Protein AF-A0A1V1NVS1-F1 (afdb_monomer)

Structure (mmCIF, N/CA/C/O backbone):
data_AF-A0A1V1NVS1-F1
#
_entry.id   AF-A0A1V1NVS1-F1
#
loop_
_atom_site.group_PDB
_atom_site.id
_atom_site.type_symbol
_atom_site.label_atom_id
_atom_site.label_alt_id
_atom_site.label_comp_id
_atom_site.label_asym_id
_atom_site.label_entity_id
_atom_site.label_seq_id
_atom_site.pdbx_P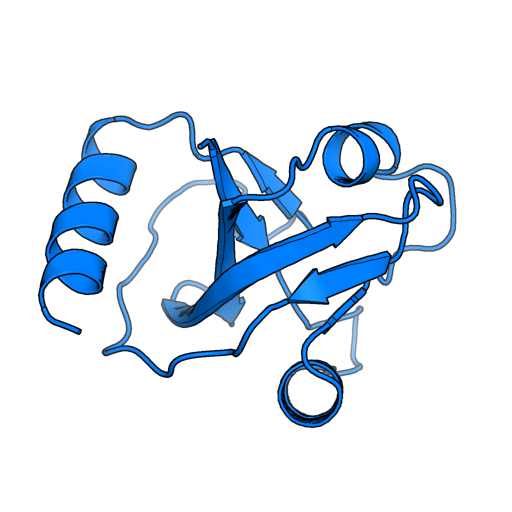DB_ins_code
_atom_site.Cartn_x
_atom_site.Cartn_y
_atom_site.Cartn_z
_atom_site.occupancy
_atom_site.B_iso_or_equiv
_atom_site.auth_seq_id
_atom_site.auth_comp_id
_atom_site.auth_asym_id
_atom_site.auth_atom_id
_atom_site.pdbx_PDB_model_num
ATOM 1 N N . MET A 1 1 ? -6.918 7.381 10.635 1.00 87.75 1 MET A N 1
ATOM 2 C CA . MET A 1 1 ? -7.194 6.362 9.604 1.00 87.75 1 MET A CA 1
ATOM 3 C C . MET A 1 1 ? -7.654 7.012 8.305 1.00 87.75 1 MET A C 1
ATOM 5 O O . MET A 1 1 ? -8.819 7.391 8.136 1.00 87.75 1 MET A O 1
ATOM 9 N N . ILE A 1 2 ? -6.700 7.160 7.401 1.00 93.44 2 ILE A N 1
ATOM 10 C CA . ILE A 1 2 ? -6.834 7.589 6.012 1.00 93.44 2 ILE A CA 1
ATOM 11 C C . ILE A 1 2 ? -6.802 6.342 5.116 1.00 93.44 2 ILE A C 1
ATOM 13 O O . ILE A 1 2 ? -6.316 5.287 5.515 1.00 93.44 2 ILE A O 1
ATOM 17 N N . TYR A 1 3 ? -7.390 6.464 3.928 1.00 92.62 3 TYR A N 1
ATOM 18 C CA . TYR A 1 3 ? -7.423 5.419 2.915 1.00 92.62 3 TYR A CA 1
ATOM 19 C C . TYR A 1 3 ? -6.598 5.909 1.732 1.00 92.62 3 TYR A C 1
ATOM 21 O O . TYR A 1 3 ? -6.812 7.028 1.254 1.00 92.62 3 TYR A O 1
ATOM 29 N N . TRP A 1 4 ? -5.680 5.075 1.276 1.00 94.19 4 TRP A N 1
ATOM 30 C CA . TRP A 1 4 ? -4.726 5.373 0.221 1.00 94.19 4 TRP A CA 1
ATOM 31 C C . TRP A 1 4 ? -4.937 4.390 -0.923 1.00 94.19 4 TRP A C 1
ATOM 33 O O . TRP A 1 4 ? -5.034 3.191 -0.685 1.00 94.19 4 TRP A O 1
ATOM 43 N N . LEU A 1 5 ? -5.020 4.878 -2.158 1.00 92.50 5 LEU A N 1
ATOM 44 C CA . LEU A 1 5 ? -4.860 4.027 -3.336 1.00 92.50 5 LEU A CA 1
ATOM 45 C C . LEU A 1 5 ? -3.377 3.972 -3.652 1.00 92.50 5 LEU A C 1
ATOM 47 O O . LEU A 1 5 ? -2.752 5.027 -3.774 1.00 92.50 5 LEU A O 1
ATOM 51 N N . VAL A 1 6 ? -2.848 2.766 -3.804 1.00 93.38 6 VAL A N 1
ATOM 52 C CA . VAL A 1 6 ? -1.448 2.526 -4.138 1.00 93.38 6 VAL A CA 1
ATOM 53 C C . VAL A 1 6 ? -1.325 1.586 -5.332 1.00 93.38 6 VAL A C 1
ATOM 55 O O . VAL A 1 6 ? -2.215 0.775 -5.594 1.00 93.38 6 VAL A O 1
ATOM 58 N N . ARG A 1 7 ? -0.229 1.708 -6.079 1.00 90.94 7 ARG A N 1
ATOM 59 C CA . ARG A 1 7 ? 0.076 0.882 -7.253 1.00 90.94 7 ARG A CA 1
ATOM 60 C C . ARG A 1 7 ? 1.373 0.117 -7.063 1.00 90.94 7 ARG A C 1
ATOM 62 O O . ARG A 1 7 ? 2.251 0.550 -6.329 1.00 90.94 7 ARG A O 1
ATOM 69 N N . ALA A 1 8 ? 1.487 -0.997 -7.774 1.00 89.88 8 ALA A N 1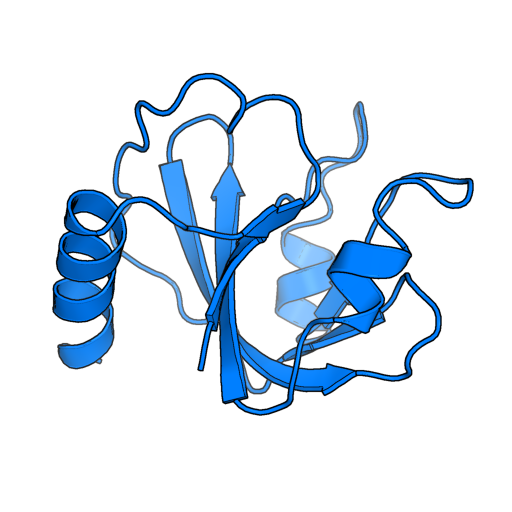
ATOM 70 C CA . ALA A 1 8 ? 2.675 -1.846 -7.767 1.00 89.88 8 ALA A CA 1
ATOM 71 C C . ALA A 1 8 ? 3.360 -1.963 -9.134 1.00 89.88 8 ALA A C 1
ATOM 73 O O . ALA A 1 8 ? 4.360 -2.655 -9.251 1.00 89.88 8 ALA A O 1
ATOM 74 N N . LYS A 1 9 ? 2.855 -1.288 -10.172 1.00 87.12 9 LYS A N 1
ATOM 75 C CA . LYS A 1 9 ? 3.517 -1.265 -11.480 1.00 87.12 9 LYS A CA 1
ATOM 76 C C . LYS A 1 9 ? 4.424 -0.045 -11.583 1.00 87.12 9 LYS A C 1
ATOM 78 O O . LYS A 1 9 ? 3.934 1.082 -11.510 1.00 87.12 9 LYS A O 1
ATOM 83 N N . TRP A 1 10 ? 5.721 -0.288 -11.725 1.00 85.25 10 TRP A N 1
ATOM 84 C CA . TRP A 1 10 ? 6.756 0.712 -11.974 1.00 85.25 10 TRP A CA 1
ATOM 85 C C . TRP A 1 10 ? 7.140 0.609 -13.448 1.00 85.25 10 TRP A C 1
ATOM 87 O O . TRP A 1 10 ? 7.890 -0.283 -13.841 1.00 85.25 10 TRP A O 1
ATOM 97 N N . ASP A 1 11 ? 6.547 1.460 -14.282 1.00 80.06 11 ASP A N 1
ATOM 98 C CA . ASP A 1 11 ? 6.620 1.366 -15.743 1.00 80.06 11 ASP A CA 1
ATOM 99 C C . ASP A 1 11 ? 6.274 -0.042 -16.264 1.00 80.06 11 ASP A C 1
ATOM 101 O O . ASP A 1 11 ? 5.101 -0.420 -16.294 1.00 80.06 11 ASP A O 1
ATOM 105 N N . MET A 1 12 ? 7.280 -0.825 -16.668 1.00 82.38 12 MET A N 1
ATOM 106 C CA . MET A 1 12 ? 7.121 -2.190 -17.188 1.00 82.38 12 MET A CA 1
ATOM 107 C C . MET A 1 12 ? 7.295 -3.285 -16.123 1.00 82.38 12 MET A C 1
ATOM 109 O O . MET A 1 12 ? 7.104 -4.461 -16.427 1.00 82.38 12 MET A O 1
ATOM 113 N N . VAL A 1 13 ? 7.660 -2.929 -14.890 1.00 88.12 13 VAL A N 1
ATOM 114 C CA . VAL A 1 13 ? 7.928 -3.876 -13.800 1.00 88.12 13 VAL A CA 1
ATOM 115 C C . VAL A 1 13 ? 6.706 -3.998 -12.897 1.00 88.12 13 VAL A C 1
ATOM 117 O O . VAL A 1 13 ? 6.224 -3.004 -12.360 1.00 88.12 13 VAL A O 1
ATOM 120 N N . ASP A 1 14 ? 6.222 -5.223 -12.695 1.00 91.62 14 ASP A N 1
ATOM 121 C CA . ASP A 1 14 ? 5.154 -5.527 -11.740 1.00 91.62 14 ASP A CA 1
ATOM 122 C C . ASP A 1 14 ? 5.746 -5.984 -10.399 1.00 91.62 14 ASP A C 1
ATOM 124 O O . ASP A 1 14 ? 6.462 -6.984 -10.334 1.00 91.62 14 ASP A O 1
ATOM 128 N N . LYS A 1 15 ? 5.461 -5.233 -9.333 1.00 94.00 15 LYS A N 1
ATOM 129 C CA . LYS A 1 15 ? 5.934 -5.472 -7.965 1.00 94.00 15 LYS A CA 1
ATOM 130 C C . LYS A 1 15 ? 4.879 -6.063 -7.040 1.00 94.00 15 LYS A C 1
ATOM 132 O O . LYS A 1 15 ? 5.136 -6.166 -5.844 1.00 94.00 15 LYS A O 1
ATOM 137 N N . ILE A 1 16 ? 3.706 -6.458 -7.551 1.00 94.06 16 ILE A N 1
ATOM 138 C CA . ILE A 1 16 ? 2.617 -6.973 -6.705 1.00 94.06 16 ILE A CA 1
ATOM 139 C C . ILE A 1 16 ? 3.128 -8.137 -5.854 1.00 94.06 16 ILE A C 1
ATOM 141 O O . ILE A 1 16 ? 3.009 -8.090 -4.636 1.00 94.06 16 ILE A O 1
ATOM 145 N N . ASN A 1 17 ? 3.752 -9.144 -6.468 1.00 95.44 17 ASN A N 1
ATOM 146 C CA . ASN A 1 17 ? 4.217 -10.325 -5.738 1.00 95.44 17 ASN A CA 1
ATOM 147 C C . ASN A 1 17 ? 5.279 -9.993 -4.680 1.00 95.44 17 ASN A C 1
ATOM 149 O O . ASN A 1 17 ? 5.203 -10.529 -3.577 1.00 95.44 17 ASN A O 1
ATOM 153 N N . ASP A 1 18 ? 6.2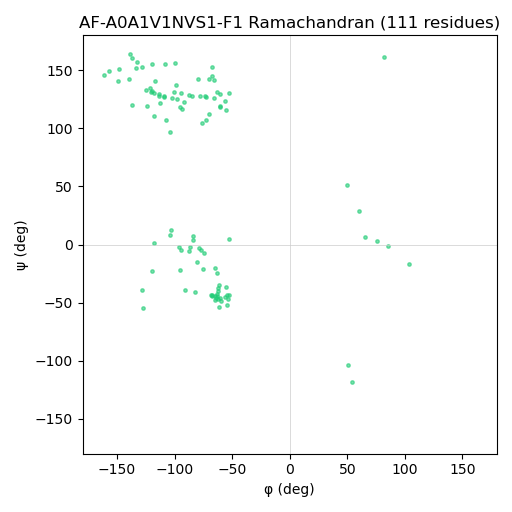10 -9.083 -4.983 1.00 96.25 18 ASP A N 1
ATOM 154 C CA . ASP A 1 18 ? 7.232 -8.629 -4.030 1.00 96.25 18 ASP A CA 1
ATOM 155 C C . ASP A 1 18 ? 6.566 -7.980 -2.802 1.00 96.25 18 ASP A C 1
ATOM 157 O O . ASP A 1 18 ? 6.866 -8.326 -1.660 1.00 96.25 18 ASP A O 1
ATOM 161 N N . PHE A 1 19 ? 5.587 -7.099 -3.031 1.00 96.12 19 PHE A N 1
ATOM 162 C CA . PHE A 1 19 ? 4.845 -6.404 -1.973 1.00 96.12 19 PHE A CA 1
ATOM 163 C C . PHE A 1 19 ? 4.049 -7.365 -1.092 1.00 96.12 19 PHE A C 1
ATOM 165 O O . PHE A 1 19 ? 4.044 -7.223 0.134 1.00 96.12 19 PHE A O 1
ATOM 172 N N . LEU A 1 20 ? 3.389 -8.350 -1.710 1.00 97.00 20 LEU A N 1
ATOM 173 C CA . LEU A 1 20 ? 2.629 -9.380 -1.003 1.00 97.00 20 LEU A CA 1
ATOM 174 C C . LEU A 1 20 ? 3.546 -10.267 -0.156 1.00 97.00 20 LEU A C 1
ATOM 176 O O . LEU A 1 20 ? 3.225 -10.545 0.996 1.00 97.00 20 LEU A O 1
ATOM 180 N N . HIS A 1 21 ? 4.686 -10.686 -0.708 1.00 97.44 21 HIS A N 1
ATOM 181 C CA . HIS A 1 21 ? 5.628 -11.567 -0.021 1.00 97.44 21 HIS A CA 1
ATOM 182 C C . HIS A 1 21 ? 6.295 -10.881 1.177 1.00 97.44 21 HIS A C 1
ATOM 184 O O . HIS A 1 21 ? 6.382 -11.467 2.255 1.00 97.44 21 HIS A O 1
ATOM 190 N N . ASN A 1 22 ? 6.713 -9.626 1.007 1.00 97.50 22 ASN A N 1
ATOM 191 C CA . ASN A 1 22 ? 7.432 -8.871 2.033 1.00 97.50 22 ASN A CA 1
ATOM 192 C C . ASN A 1 22 ? 6.507 -8.129 3.011 1.00 97.50 22 ASN A C 1
ATOM 194 O O . ASN A 1 22 ? 6.988 -7.542 3.978 1.00 97.50 22 ASN A O 1
ATOM 198 N N . ASN A 1 23 ? 5.188 -8.142 2.777 1.00 97.94 23 ASN A N 1
ATOM 199 C CA . ASN A 1 23 ? 4.208 -7.318 3.492 1.00 97.94 23 ASN A CA 1
ATOM 200 C C . ASN A 1 23 ? 4.622 -5.844 3.551 1.00 97.94 23 ASN A C 1
ATOM 202 O O . ASN A 1 23 ? 4.638 -5.198 4.599 1.00 97.94 23 ASN A O 1
ATOM 206 N N . GLU A 1 24 ? 4.941 -5.293 2.391 1.00 97.19 24 GLU A N 1
ATOM 207 C CA . GLU A 1 24 ? 5.324 -3.895 2.251 1.00 97.19 24 GLU A CA 1
ATOM 208 C C . GLU A 1 24 ? 4.686 -3.283 1.012 1.00 97.19 24 GLU A C 1
ATOM 210 O O . GLU A 1 24 ? 4.186 -3.978 0.129 1.00 97.19 24 GLU A O 1
ATOM 215 N N . TRP A 1 25 ? 4.694 -1.962 0.955 1.00 96.62 25 TRP A N 1
ATOM 216 C CA . TRP A 1 25 ? 4.491 -1.207 -0.265 1.00 96.62 25 TRP A CA 1
ATOM 217 C C . TRP A 1 25 ? 5.681 -0.272 -0.454 1.00 96.62 25 TRP A C 1
ATOM 219 O O . TRP A 1 25 ? 6.071 0.427 0.484 1.00 96.62 25 TRP A O 1
ATOM 229 N N . ILE A 1 26 ? 6.224 -0.241 -1.669 1.00 94.19 26 ILE A N 1
ATOM 230 C CA . ILE A 1 26 ? 7.354 0.615 -2.028 1.00 94.19 26 ILE A CA 1
ATOM 231 C C . ILE A 1 26 ? 6.917 1.601 -3.114 1.00 94.19 26 ILE A C 1
ATOM 233 O O . ILE A 1 26 ? 6.358 1.220 -4.150 1.00 94.19 26 ILE A O 1
ATOM 237 N N . ASN A 1 27 ? 7.215 2.880 -2.901 1.00 91.06 27 ASN A N 1
ATOM 238 C CA . ASN A 1 27 ? 7.109 3.901 -3.933 1.00 91.06 27 ASN A CA 1
ATOM 239 C C . ASN A 1 27 ? 8.249 3.734 -4.951 1.00 91.06 27 ASN A C 1
ATOM 241 O O . ASN A 1 27 ? 9.396 4.045 -4.656 1.00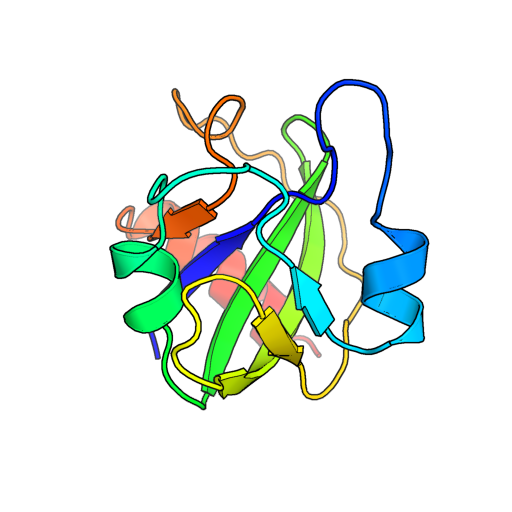 91.06 27 ASN A O 1
ATOM 245 N N . GLY A 1 28 ? 7.933 3.248 -6.150 1.00 84.19 28 GLY A N 1
ATOM 246 C CA . GLY A 1 28 ? 8.934 2.914 -7.172 1.00 84.19 28 GLY A CA 1
ATOM 247 C C . GLY A 1 28 ? 9.430 4.044 -8.054 1.00 84.19 28 GLY A C 1
ATOM 248 O O . GLY A 1 28 ? 10.093 3.772 -9.049 1.00 84.19 28 GLY A O 1
ATOM 249 N N . TYR A 1 29 ? 9.053 5.285 -7.767 1.00 77.06 29 TYR A N 1
ATOM 250 C CA . TYR A 1 29 ? 9.518 6.421 -8.549 1.00 77.06 29 TYR A CA 1
ATOM 251 C C . TYR A 1 29 ? 10.792 6.970 -7.913 1.00 77.06 29 TYR A C 1
ATOM 253 O O . TYR A 1 29 ? 10.784 7.353 -6.747 1.00 77.06 29 TYR A O 1
ATOM 261 N N . GLU A 1 30 ? 11.875 7.021 -8.689 1.00 61.19 30 GLU A N 1
ATOM 262 C CA . GLU A 1 30 ? 13.078 7.760 -8.306 1.00 61.19 30 GLU A CA 1
ATOM 263 C C . GLU A 1 30 ? 12.762 9.267 -8.294 1.00 61.19 30 GLU A C 1
ATOM 265 O O . GLU A 1 30 ? 11.986 9.733 -9.135 1.00 61.19 30 GLU A O 1
ATOM 270 N N . SER A 1 31 ? 13.373 10.023 -7.368 1.00 57.41 31 SER A N 1
ATOM 271 C CA . SER A 1 31 ? 13.107 11.434 -6.990 1.00 57.41 31 SER A CA 1
ATOM 272 C C . SER A 1 31 ? 11.941 11.651 -6.011 1.00 57.41 31 SER A C 1
ATOM 274 O O . SER A 1 31 ? 11.091 10.784 -5.856 1.00 57.41 31 SER A O 1
ATOM 276 N N . ASP A 1 32 ? 11.894 12.822 -5.356 1.00 65.75 32 ASP A N 1
ATOM 277 C CA . ASP A 1 32 ? 10.934 13.262 -4.313 1.00 65.75 32 ASP A CA 1
ATOM 278 C C . ASP A 1 32 ? 9.431 13.142 -4.667 1.00 65.75 32 ASP A C 1
ATOM 280 O O . ASP A 1 32 ? 8.553 13.559 -3.901 1.00 65.75 32 ASP A O 1
ATOM 284 N N . ASN A 1 33 ? 9.102 12.579 -5.828 1.00 83.06 33 ASN A N 1
ATOM 285 C CA . ASN A 1 33 ? 7.751 12.315 -6.278 1.00 83.06 33 ASN A CA 1
ATOM 286 C C . ASN A 1 33 ? 6.988 11.476 -5.257 1.00 83.06 33 ASN A C 1
ATOM 288 O O . ASN A 1 33 ? 7.284 10.309 -4.996 1.00 83.06 33 ASN A O 1
ATOM 292 N N . TYR A 1 34 ? 5.948 12.103 -4.718 1.00 89.50 34 TYR A N 1
ATOM 293 C CA . TYR A 1 34 ? 5.074 11.555 -3.691 1.00 89.50 34 TYR A CA 1
ATOM 294 C C . TYR A 1 34 ? 5.742 11.290 -2.334 1.00 89.50 34 TYR A C 1
ATOM 296 O O . TYR A 1 34 ? 5.075 10.763 -1.448 1.00 89.50 34 TYR A O 1
ATOM 304 N N . CYS A 1 35 ? 7.004 11.685 -2.125 1.00 91.50 35 CYS A N 1
ATOM 305 C CA . CYS A 1 35 ? 7.718 11.501 -0.856 1.00 91.50 35 CYS A CA 1
ATOM 306 C C . CYS A 1 35 ? 6.913 12.063 0.328 1.00 91.50 35 CYS A C 1
ATOM 308 O O . CYS A 1 35 ? 6.732 11.395 1.346 1.00 91.50 35 CYS A O 1
ATOM 310 N N . ASN A 1 36 ? 6.323 13.251 0.161 1.00 92.38 36 ASN A N 1
ATOM 311 C CA . ASN A 1 36 ? 5.459 13.869 1.168 1.00 92.38 36 ASN A CA 1
ATOM 312 C C . ASN A 1 36 ? 4.197 13.041 1.446 1.00 92.38 36 ASN A C 1
ATOM 314 O O . ASN A 1 36 ? 3.828 12.844 2.604 1.00 92.38 36 ASN A O 1
ATOM 318 N N . GLU A 1 37 ? 3.530 12.536 0.409 1.00 93.75 37 GLU A N 1
ATOM 319 C CA . GLU A 1 37 ? 2.366 11.665 0.549 1.00 93.75 37 GLU A CA 1
ATOM 320 C C . GLU A 1 37 ? 2.724 10.365 1.269 1.00 93.75 37 GLU A C 1
ATOM 322 O O . GLU A 1 37 ? 2.037 10.010 2.229 1.00 93.75 37 GLU A O 1
ATOM 327 N N . VAL A 1 38 ? 3.816 9.703 0.881 1.00 95.06 38 VAL A N 1
ATOM 328 C CA . VAL A 1 38 ? 4.302 8.486 1.544 1.00 95.06 38 VAL A CA 1
ATOM 329 C C . VAL A 1 38 ? 4.623 8.774 3.007 1.00 95.06 38 VAL A C 1
ATOM 331 O O . VAL A 1 38 ? 4.102 8.102 3.897 1.00 95.06 38 VAL A O 1
ATOM 334 N N . ASN A 1 39 ? 5.368 9.842 3.290 1.00 95.38 39 ASN A N 1
ATOM 335 C CA . ASN A 1 39 ? 5.703 10.261 4.651 1.00 95.38 39 ASN A CA 1
ATOM 336 C C . ASN A 1 39 ? 4.485 10.691 5.470 1.00 95.38 39 ASN A C 1
ATOM 338 O O . ASN A 1 39 ? 4.534 10.666 6.700 1.00 95.38 39 ASN A O 1
ATOM 342 N N . SER A 1 40 ? 3.371 11.049 4.838 1.00 96.19 40 SER A N 1
ATOM 343 C CA . SER A 1 40 ? 2.139 11.388 5.550 1.00 96.19 40 SER A CA 1
ATOM 344 C C . SER A 1 40 ? 1.330 10.168 6.004 1.00 96.19 40 SER A C 1
ATOM 346 O O . SER A 1 40 ? 0.477 10.314 6.879 1.00 96.19 40 SER A O 1
ATOM 348 N N . ILE A 1 41 ? 1.606 8.967 5.476 1.00 97.44 41 ILE A N 1
ATOM 349 C CA . ILE A 1 41 ? 0.928 7.734 5.898 1.00 97.44 41 ILE A CA 1
ATOM 350 C C . ILE A 1 41 ? 1.244 7.456 7.367 1.00 97.44 41 ILE A C 1
ATOM 352 O O . ILE A 1 41 ? 2.407 7.459 7.794 1.00 97.44 41 ILE A O 1
ATOM 356 N N . GLN A 1 42 ? 0.202 7.180 8.143 1.00 97.56 42 GLN A N 1
ATOM 357 C CA . GLN A 1 42 ? 0.305 6.867 9.563 1.00 97.56 42 GLN A CA 1
ATOM 358 C C . GLN A 1 42 ? 0.021 5.391 9.830 1.00 97.56 42 GLN A C 1
ATOM 360 O O . GLN A 1 42 ? -0.707 4.734 9.085 1.00 97.56 42 GLN A O 1
ATOM 365 N N . LYS A 1 43 ? 0.565 4.876 10.938 1.00 97.44 43 LYS A N 1
ATOM 366 C CA . LYS A 1 43 ? 0.207 3.550 11.445 1.00 97.44 43 LYS A CA 1
ATOM 367 C C . LYS A 1 43 ? -1.314 3.444 11.586 1.00 97.44 43 LYS A C 1
ATOM 369 O O . LYS A 1 43 ? -1.960 4.318 12.165 1.00 97.44 43 LYS A O 1
ATOM 374 N N . GLY A 1 44 ? -1.881 2.368 11.055 1.00 96.06 44 GLY A N 1
ATOM 375 C CA . GLY A 1 44 ? -3.318 2.119 11.027 1.00 96.06 44 GLY A CA 1
ATOM 376 C C . GLY A 1 44 ? -4.080 2.744 9.860 1.00 96.06 44 GLY A C 1
ATOM 377 O O . GLY A 1 44 ? -5.286 2.521 9.764 1.00 96.06 44 GLY A O 1
ATOM 378 N N . ASP A 1 45 ? -3.423 3.491 8.972 1.00 96.75 45 ASP A N 1
ATOM 379 C CA . ASP A 1 45 ? -4.005 3.831 7.674 1.00 96.75 45 ASP A CA 1
ATOM 380 C C . ASP A 1 45 ? -4.145 2.585 6.792 1.00 96.75 45 ASP A C 1
ATOM 382 O O . ASP A 1 45 ? -3.401 1.616 6.939 1.00 96.75 45 ASP A O 1
ATOM 386 N N . LEU A 1 46 ? -5.109 2.613 5.872 1.00 95.75 46 LEU A N 1
ATOM 387 C CA . LEU A 1 46 ? -5.353 1.517 4.937 1.00 95.75 46 LEU A CA 1
ATOM 388 C C . LEU A 1 46 ? -4.791 1.863 3.564 1.00 95.75 46 LEU A C 1
ATOM 390 O O . LEU A 1 46 ? -5.140 2.897 2.989 1.00 95.75 46 LEU A O 1
ATOM 394 N N . LEU A 1 47 ? -3.954 0.979 3.037 1.00 96.31 47 LEU A N 1
ATOM 395 C CA . LEU A 1 47 ? -3.444 1.015 1.677 1.00 96.31 47 LEU A CA 1
ATOM 396 C C . LEU A 1 47 ? -4.243 0.020 0.844 1.00 96.31 47 LEU A C 1
ATOM 398 O O . LEU A 1 47 ? -4.456 -1.118 1.245 1.00 96.31 47 LEU A O 1
ATOM 402 N N . ILE A 1 48 ? -4.721 0.466 -0.308 1.00 94.31 48 ILE A N 1
ATOM 403 C CA . ILE A 1 48 ? -5.556 -0.310 -1.218 1.00 94.31 48 ILE A CA 1
ATOM 404 C C . ILE A 1 48 ? -4.785 -0.437 -2.512 1.00 94.31 48 ILE A C 1
ATOM 406 O O . ILE A 1 48 ? -4.586 0.551 -3.224 1.00 94.31 48 ILE A O 1
ATOM 410 N N . LEU A 1 49 ? -4.345 -1.654 -2.793 1.00 94.06 49 LEU A N 1
ATOM 411 C CA . LEU A 1 49 ? -3.570 -1.958 -3.973 1.00 94.06 49 LEU A CA 1
ATOM 412 C C . LEU A 1 49 ? -4.494 -2.035 -5.186 1.00 94.06 49 LEU A C 1
ATOM 414 O O . LEU A 1 49 ? -5.510 -2.739 -5.174 1.00 94.06 49 LEU A O 1
ATOM 418 N N . VAL A 1 50 ? -4.144 -1.286 -6.226 1.00 90.62 50 VAL A N 1
ATOM 419 C CA . VAL A 1 50 ? -4.907 -1.180 -7.470 1.00 90.62 50 VAL A CA 1
ATOM 420 C C . VAL A 1 50 ? -4.046 -1.639 -8.637 1.00 90.62 50 VAL A C 1
ATOM 422 O O . VAL A 1 50 ? -2.938 -1.135 -8.829 1.00 90.62 50 VAL A O 1
ATOM 425 N N . ASP A 1 51 ? -4.606 -2.511 -9.473 1.00 88.38 51 ASP A N 1
ATOM 426 C CA . ASP A 1 51 ? -4.085 -2.803 -10.806 1.00 88.38 51 ASP A CA 1
ATOM 427 C C . ASP A 1 51 ? -5.075 -2.313 -11.872 1.00 88.38 51 ASP A C 1
ATOM 429 O O . ASP A 1 51 ? -6.279 -2.567 -11.813 1.00 88.38 51 ASP A O 1
ATOM 433 N N . GLY A 1 52 ? -4.586 -1.525 -12.832 1.00 84.94 52 GLY A N 1
ATOM 434 C CA . GLY A 1 52 ? -5.448 -0.837 -13.795 1.00 84.94 52 GLY A CA 1
AT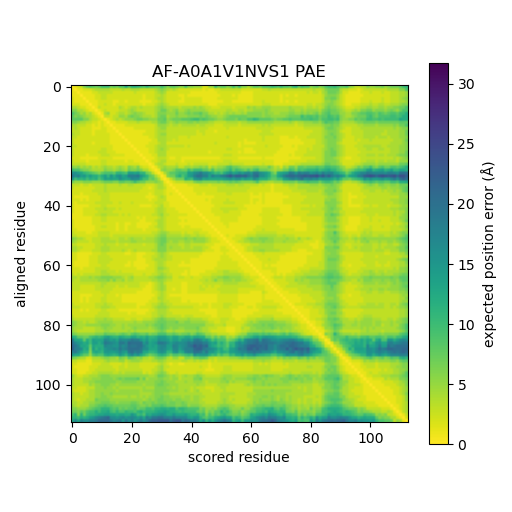OM 435 C C . GLY A 1 52 ? -6.526 -0.001 -13.093 1.00 84.94 52 GLY A C 1
ATOM 436 O O . GLY A 1 52 ? -6.206 0.926 -12.348 1.00 84.94 52 GLY A O 1
ATOM 437 N N . SER A 1 53 ? -7.798 -0.325 -13.319 1.00 85.88 53 SER A N 1
ATOM 438 C CA . SER A 1 53 ? -8.950 0.331 -12.680 1.00 85.88 53 SER A CA 1
ATOM 439 C C . SER A 1 53 ? -9.577 -0.494 -11.556 1.00 85.88 53 SER A C 1
ATOM 441 O O . SER A 1 53 ? -10.680 -0.167 -11.127 1.00 85.88 53 SER A O 1
ATOM 443 N N . TYR A 1 54 ? -8.925 -1.553 -11.081 1.00 89.12 54 TYR A N 1
ATOM 444 C CA . TYR A 1 54 ? -9.508 -2.492 -10.127 1.00 89.12 54 TYR A CA 1
ATOM 445 C C . TYR A 1 54 ? -8.686 -2.583 -8.848 1.00 89.12 54 TYR A C 1
ATOM 447 O O . TYR A 1 54 ? -7.464 -2.694 -8.883 1.00 89.12 54 TYR A O 1
ATOM 455 N N . THR A 1 55 ? -9.365 -2.550 -7.705 1.00 90.50 55 THR A N 1
ATOM 456 C CA . THR A 1 55 ? -8.747 -2.918 -6.426 1.00 90.50 55 THR A CA 1
ATOM 457 C C . THR A 1 55 ? -8.493 -4.418 -6.395 1.00 90.50 55 THR A C 1
ATOM 459 O O . THR A 1 55 ? -9.341 -5.170 -6.864 1.00 90.50 55 THR A O 1
ATOM 462 N N . ILE A 1 56 ? -7.386 -4.851 -5.808 1.00 92.88 56 ILE A N 1
ATOM 463 C CA . ILE A 1 56 ? -7.016 -6.275 -5.750 1.00 92.88 56 ILE A CA 1
ATOM 464 C C . ILE A 1 56 ? -6.690 -6.732 -4.329 1.00 92.88 56 ILE A C 1
ATOM 466 O O . ILE A 1 56 ? -7.136 -7.792 -3.905 1.00 92.88 56 ILE A O 1
ATOM 470 N N . TYR A 1 57 ? -6.005 -5.886 -3.559 1.00 95.06 57 TYR A N 1
ATOM 471 C CA . TYR A 1 57 ? -5.665 -6.151 -2.165 1.00 95.06 57 TYR A CA 1
ATOM 472 C C . TYR A 1 57 ? -5.900 -4.901 -1.324 1.00 95.06 57 TYR A C 1
ATOM 474 O O . TYR A 1 57 ? -5.926 -3.777 -1.837 1.00 95.06 57 TYR A O 1
ATOM 482 N N . TYR A 1 58 ? -6.022 -5.078 -0.018 1.00 95.19 58 TYR A N 1
ATOM 483 C CA . TYR A 1 58 ? -5.802 -4.000 0.936 1.00 95.19 58 TYR A CA 1
ATOM 484 C C . TYR A 1 58 ? -4.900 -4.469 2.065 1.00 95.19 58 TYR A C 1
ATOM 486 O O . TYR A 1 58 ? -4.799 -5.657 2.347 1.00 95.19 58 TYR A O 1
ATOM 494 N N . GLY A 1 59 ? -4.249 -3.519 2.713 1.00 96.12 59 GLY A N 1
ATOM 495 C CA . GLY A 1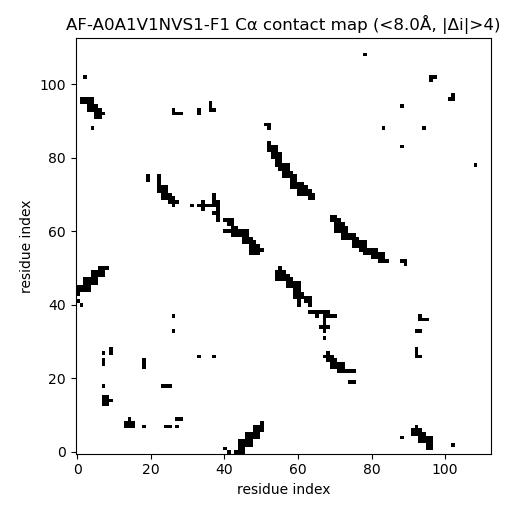 59 ? -3.370 -3.772 3.832 1.00 96.12 59 GLY A CA 1
ATOM 496 C C . GLY A 1 59 ? -3.393 -2.601 4.795 1.00 96.12 59 GLY A C 1
ATOM 497 O O . GLY A 1 59 ? -3.644 -1.455 4.413 1.00 96.12 59 GLY A O 1
ATOM 498 N N . LYS A 1 60 ? -3.165 -2.887 6.071 1.00 97.00 60 LYS A N 1
ATOM 499 C CA . LYS A 1 60 ? -3.063 -1.863 7.108 1.00 97.00 60 LYS A CA 1
ATOM 500 C C . LYS A 1 60 ? -1.601 -1.503 7.319 1.00 97.00 60 LYS A C 1
ATOM 502 O O . LYS A 1 60 ? -0.780 -2.390 7.503 1.00 97.00 60 LYS A O 1
ATOM 507 N N . CYS A 1 61 ? -1.286 -0.212 7.306 1.00 98.00 61 CYS A N 1
ATOM 508 C CA . CYS A 1 61 ? 0.047 0.285 7.621 1.00 98.00 61 CYS A CA 1
ATOM 509 C C . CYS A 1 61 ? 0.422 -0.107 9.057 1.00 98.00 61 CYS A C 1
ATOM 511 O O . CYS A 1 61 ? -0.237 0.320 10.015 1.00 98.00 61 CYS A O 1
ATOM 513 N N . SER A 1 62 ? 1.482 -0.896 9.191 1.00 98.12 62 SER A N 1
ATOM 514 C CA . SER A 1 62 ? 2.033 -1.350 10.467 1.00 98.12 62 SER A CA 1
ATOM 515 C C . SER A 1 62 ? 3.106 -0.386 10.976 1.00 98.12 62 SER A C 1
ATOM 517 O O . SER A 1 62 ? 3.142 -0.050 12.167 1.00 98.12 62 SER A O 1
ATOM 519 N N . GLU A 1 63 ? 3.925 0.120 10.054 1.00 97.94 63 GLU A N 1
ATOM 520 C CA . GLU A 1 63 ? 5.047 1.022 10.287 1.00 97.94 63 GLU A CA 1
ATOM 521 C C . GLU A 1 63 ? 5.370 1.817 9.009 1.00 97.94 63 GLU A C 1
ATOM 523 O O . GLU A 1 63 ? 5.188 1.343 7.889 1.00 97.94 63 GLU A O 1
ATOM 528 N N . ASN A 1 64 ? 5.875 3.038 9.174 1.00 96.06 64 ASN A N 1
ATOM 529 C CA . ASN A 1 64 ? 6.389 3.860 8.084 1.00 96.06 64 ASN A CA 1
ATOM 530 C C . ASN A 1 64 ? 7.698 4.505 8.544 1.00 96.06 64 ASN A C 1
ATOM 532 O O . ASN A 1 64 ? 7.691 5.245 9.531 1.00 96.06 64 ASN A O 1
ATOM 536 N N . LEU A 1 65 ? 8.787 4.224 7.826 1.00 89.81 65 LEU A N 1
ATOM 537 C CA . LEU A 1 65 ? 10.145 4.652 8.175 1.00 89.81 65 LEU A CA 1
ATOM 538 C C . LEU A 1 65 ? 10.401 6.144 7.918 1.00 89.81 65 LEU A C 1
ATOM 540 O O . LEU A 1 65 ? 11.437 6.662 8.322 1.00 89.81 65 LEU A O 1
ATOM 544 N N . LYS A 1 66 ? 9.449 6.841 7.288 1.00 92.00 66 LYS A N 1
ATOM 545 C CA . LYS A 1 66 ? 9.552 8.251 6.887 1.00 92.00 66 LYS A CA 1
ATOM 546 C C . LYS A 1 66 ? 10.708 8.531 5.919 1.00 92.00 66 LYS A C 1
ATOM 548 O O . LYS A 1 66 ? 11.233 9.640 5.878 1.00 92.00 66 LYS A O 1
ATOM 553 N N . ASP A 1 67 ? 11.072 7.529 5.126 1.00 91.75 67 ASP A N 1
ATOM 554 C CA . ASP A 1 67 ? 12.083 7.595 4.067 1.00 91.75 67 ASP A CA 1
ATOM 555 C C . ASP A 1 67 ? 11.509 8.082 2.720 1.00 91.75 67 ASP A C 1
ATOM 557 O O . ASP A 1 67 ? 12.246 8.222 1.751 1.00 91.75 67 ASP A O 1
ATOM 561 N N . GLY A 1 68 ? 10.198 8.342 2.645 1.00 91.88 68 GLY A N 1
ATOM 562 C CA . GLY A 1 68 ? 9.490 8.715 1.418 1.00 91.88 68 GLY A CA 1
ATOM 563 C C . GLY A 1 68 ? 9.226 7.553 0.459 1.00 91.88 68 GLY A C 1
ATOM 564 O O . GLY A 1 68 ? 8.672 7.773 -0.623 1.00 91.88 68 GLY A O 1
ATOM 565 N N . ILE A 1 69 ? 9.602 6.331 0.841 1.00 92.25 69 ILE A N 1
ATOM 566 C CA . ILE A 1 69 ? 9.699 5.181 -0.059 1.00 92.25 69 ILE A CA 1
ATOM 567 C C . ILE A 1 69 ? 8.915 3.991 0.488 1.00 92.25 69 ILE A C 1
ATOM 569 O O . ILE A 1 69 ? 8.043 3.468 -0.208 1.00 92.25 69 ILE A O 1
ATOM 573 N N . THR A 1 70 ? 9.194 3.575 1.720 1.00 94.56 70 THR A N 1
ATOM 574 C CA . THR A 1 70 ? 8.808 2.262 2.240 1.00 94.56 70 THR A CA 1
ATOM 575 C C . THR A 1 70 ? 7.711 2.370 3.288 1.00 94.56 70 THR A C 1
ATOM 577 O O . THR A 1 70 ? 7.828 3.070 4.299 1.00 94.56 70 THR A O 1
ATOM 580 N N . VAL A 1 71 ? 6.645 1.599 3.092 1.00 97.31 71 VAL A N 1
ATOM 581 C CA . VAL A 1 71 ? 5.558 1.451 4.061 1.00 97.31 71 VAL A CA 1
ATOM 582 C C . VAL A 1 71 ? 5.389 -0.021 4.380 1.00 97.31 71 VAL A C 1
ATOM 584 O O . VAL A 1 71 ? 5.051 -0.812 3.503 1.00 97.31 71 VAL A O 1
ATOM 587 N N . LYS A 1 72 ? 5.577 -0.392 5.646 1.00 98.25 72 LYS A N 1
ATOM 588 C CA . LYS A 1 72 ? 5.307 -1.755 6.095 1.00 98.25 72 LYS A CA 1
ATOM 589 C C . LYS A 1 72 ? 3.817 -1.946 6.319 1.00 98.25 72 LYS A C 1
ATOM 591 O O . LYS A 1 72 ? 3.112 -1.062 6.818 1.00 98.25 72 LYS A O 1
ATOM 596 N N . ILE A 1 73 ? 3.349 -3.127 5.966 1.00 98.19 73 ILE A N 1
ATOM 597 C CA . ILE A 1 73 ? 1.955 -3.538 6.010 1.00 98.19 73 ILE A CA 1
ATOM 598 C C . ILE A 1 73 ? 1.839 -4.691 7.007 1.00 98.19 73 ILE A C 1
ATOM 600 O O . ILE A 1 73 ? 2.734 -5.521 7.097 1.00 98.19 73 ILE A O 1
ATOM 604 N N . ASP A 1 74 ? 0.768 -4.731 7.800 1.00 97.38 74 ASP A N 1
ATOM 605 C CA . ASP A 1 74 ? 0.525 -5.842 8.734 1.00 97.38 74 ASP A CA 1
ATOM 606 C C . ASP A 1 74 ? 0.367 -7.158 7.947 1.00 97.38 74 ASP A C 1
ATOM 608 O O . ASP A 1 74 ? 1.056 -8.141 8.198 1.00 97.38 74 ASP A O 1
ATOM 612 N N . GLN A 1 75 ? -0.543 -7.146 6.972 1.00 96.56 75 GLN A N 1
ATOM 613 C CA . GLN A 1 75 ? -0.773 -8.209 6.002 1.00 96.56 75 GLN A CA 1
ATOM 614 C C . GLN A 1 75 ? -1.548 -7.637 4.811 1.00 96.56 75 GLN A C 1
ATOM 616 O O . GLN A 1 75 ? -2.422 -6.779 4.986 1.00 96.56 75 GLN A O 1
ATOM 621 N N . TRP A 1 76 ? -1.270 -8.141 3.612 1.00 97.25 76 TRP A N 1
ATOM 622 C CA . TRP A 1 76 ? -2.130 -7.928 2.452 1.00 97.2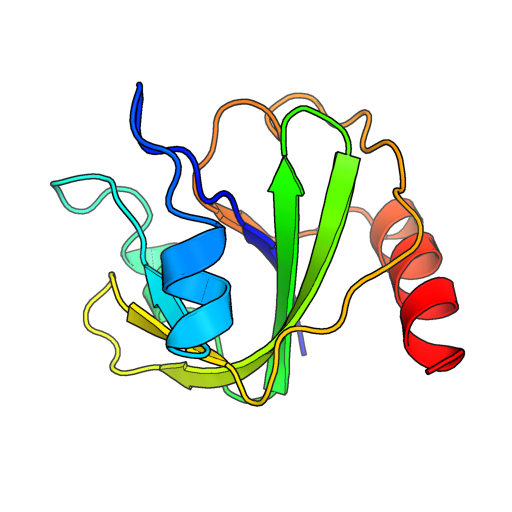5 76 TRP A CA 1
ATOM 623 C C . TRP A 1 76 ? -3.274 -8.943 2.405 1.00 97.25 76 TRP A C 1
ATOM 625 O O . TRP A 1 76 ? -3.061 -10.153 2.454 1.00 97.25 76 TRP A O 1
ATOM 635 N N . ILE A 1 77 ? -4.497 -8.438 2.286 1.00 94.88 77 ILE A N 1
ATOM 636 C CA . ILE A 1 77 ? -5.728 -9.223 2.228 1.00 94.88 77 ILE A CA 1
ATOM 637 C C . ILE A 1 77 ? -6.320 -9.068 0.830 1.00 94.88 77 ILE A C 1
ATOM 639 O O . ILE A 1 77 ? -6.588 -7.950 0.380 1.00 94.88 77 ILE A O 1
ATOM 643 N N . GLU A 1 78 ? -6.501 -10.195 0.144 1.00 94.12 78 GLU A N 1
ATOM 644 C CA . GLU A 1 78 ? -7.149 -10.246 -1.167 1.00 94.12 78 GLU A CA 1
ATOM 645 C C . GLU A 1 78 ? -8.622 -9.851 -1.052 1.00 94.12 78 GLU A C 1
ATOM 647 O O . GLU A 1 78 ? -9.310 -10.194 -0.087 1.00 94.12 78 GLU A O 1
ATOM 652 N N . ILE A 1 79 ? -9.118 -9.114 -2.043 1.00 91.00 79 ILE A N 1
ATOM 653 C CA . ILE A 1 79 ? -10.502 -8.647 -2.077 1.00 91.00 79 ILE A CA 1
ATOM 654 C C . ILE A 1 79 ? -11.145 -8.870 -3.432 1.00 91.00 79 ILE A C 1
ATOM 656 O O . ILE A 1 79 ? -10.505 -8.780 -4.475 1.00 91.00 79 ILE A O 1
ATOM 660 N N . ASN A 1 80 ? -12.469 -9.034 -3.410 1.00 87.88 80 ASN A N 1
ATOM 661 C CA . ASN A 1 80 ? -13.268 -8.999 -4.628 1.00 87.88 80 ASN A CA 1
ATOM 662 C C . ASN A 1 80 ? -13.036 -7.672 -5.374 1.00 87.88 80 ASN A C 1
ATOM 664 O O . ASN A 1 80 ? -13.285 -6.606 -4.790 1.00 87.88 80 ASN A O 1
ATOM 668 N N . PRO A 1 81 ? -12.608 -7.709 -6.651 1.00 87.50 81 PRO A N 1
ATOM 669 C CA . PRO A 1 81 ? -12.217 -6.500 -7.349 1.00 87.50 81 PRO A CA 1
ATOM 670 C C . PRO A 1 81 ? -13.334 -5.467 -7.469 1.00 87.50 81 PRO A C 1
ATOM 672 O O . PRO A 1 81 ? -14.442 -5.751 -7.929 1.00 87.50 81 PRO A O 1
ATOM 675 N N . ILE A 1 82 ? -13.034 -4.224 -7.093 1.00 86.00 82 ILE A N 1
ATOM 676 C CA . ILE A 1 82 ? -13.929 -3.085 -7.275 1.00 86.00 82 ILE A CA 1
ATOM 677 C C . ILE A 1 82 ? -13.364 -2.176 -8.358 1.00 86.00 82 ILE A C 1
ATOM 679 O O . ILE A 1 82 ? -12.250 -1.672 -8.237 1.00 86.00 82 ILE A O 1
ATOM 683 N N . PHE A 1 83 ? -14.188 -1.875 -9.362 1.00 86.19 83 PHE A N 1
ATOM 684 C CA . PHE A 1 83 ? -13.872 -0.845 -10.345 1.00 86.19 83 PHE A CA 1
ATOM 685 C C . PHE A 1 83 ? -13.830 0.559 -9.711 1.00 86.19 83 PHE A C 1
ATOM 687 O O . PHE A 1 83 ? -14.802 1.008 -9.083 1.00 86.19 83 PHE A O 1
ATOM 694 N N . ILE A 1 84 ? -12.712 1.255 -9.918 1.00 80.88 84 ILE A N 1
ATOM 695 C CA . ILE A 1 84 ? -12.425 2.635 -9.527 1.00 80.88 84 ILE A CA 1
ATOM 696 C C . ILE A 1 84 ? -12.440 3.500 -10.795 1.00 80.88 84 ILE A C 1
ATOM 698 O O . ILE A 1 84 ? -11.520 3.462 -11.608 1.00 80.88 84 ILE A O 1
ATOM 702 N N . ALA A 1 85 ? -13.486 4.313 -10.955 1.00 69.25 85 ALA A N 1
ATOM 703 C CA . ALA A 1 85 ? -13.683 5.169 -12.131 1.00 69.25 85 ALA A CA 1
ATOM 704 C C . ALA A 1 85 ? -12.943 6.526 -12.063 1.00 69.25 85 ALA A C 1
ATOM 706 O O . ALA A 1 85 ? -13.157 7.387 -12.916 1.00 69.25 85 ALA A O 1
ATOM 707 N N . GLU A 1 86 ? -12.146 6.785 -11.021 1.00 62.41 86 GLU A N 1
ATOM 708 C CA . GLU A 1 86 ? -11.616 8.130 -10.768 1.00 62.41 86 GLU A CA 1
ATOM 709 C C . GLU A 1 86 ? -10.515 8.532 -11.763 1.00 62.41 86 GLU A C 1
ATOM 711 O O . GLU A 1 86 ? -9.509 7.840 -11.947 1.00 62.41 86 GLU A O 1
ATOM 716 N N . LYS A 1 87 ? -10.697 9.702 -12.396 1.00 50.59 87 LYS A N 1
ATOM 717 C CA . LYS A 1 87 ? -9.697 10.320 -13.276 1.00 50.59 87 LYS A CA 1
ATOM 718 C C . LYS A 1 87 ? -8.425 10.605 -12.471 1.00 50.59 87 LYS A C 1
ATOM 720 O O . LYS A 1 87 ? -8.464 11.359 -11.508 1.00 50.59 87 LYS A O 1
ATOM 725 N N . GLY A 1 88 ? -7.303 10.004 -12.865 1.00 49.66 88 GLY A N 1
ATOM 726 C CA . GLY A 1 88 ? -6.013 10.139 -12.178 1.00 49.66 88 GLY A CA 1
ATOM 727 C C . GLY A 1 88 ? -5.621 8.931 -11.329 1.00 49.66 88 GLY A C 1
ATOM 728 O O . GLY A 1 88 ? -4.428 8.758 -11.078 1.00 49.66 88 GLY A O 1
ATOM 729 N N . ALA A 1 89 ? -6.568 8.039 -11.002 1.00 49.06 89 ALA A N 1
ATOM 730 C CA . ALA A 1 89 ? -6.249 6.772 -10.350 1.00 49.06 89 ALA A CA 1
ATOM 731 C C . ALA A 1 89 ? -5.220 5.992 -11.175 1.00 49.06 89 ALA A C 1
ATOM 733 O O . ALA A 1 89 ? -4.323 5.410 -10.590 1.00 49.06 89 ALA A O 1
ATOM 734 N N . TYR A 1 90 ? -5.301 6.045 -12.510 1.00 53.72 90 TYR A N 1
ATOM 735 C CA . TYR A 1 90 ? -4.434 5.342 -13.467 1.00 53.72 90 TYR A CA 1
ATOM 736 C C . TYR A 1 90 ? -3.034 5.947 -13.678 1.00 53.72 90 TYR A C 1
ATOM 738 O O . TYR A 1 90 ? -2.257 5.359 -14.420 1.00 53.72 90 TYR A O 1
ATOM 746 N N . ARG A 1 91 ? -2.698 7.101 -13.077 1.00 65.00 91 ARG A N 1
ATOM 747 C CA . ARG A 1 91 ? -1.394 7.771 -13.301 1.00 65.00 91 ARG A CA 1
ATOM 748 C C . ARG A 1 91 ? -0.527 7.945 -12.059 1.00 65.00 91 ARG A C 1
ATOM 750 O O . ARG A 1 91 ? 0.671 8.133 -12.212 1.00 65.00 91 ARG A O 1
ATOM 757 N N . LYS A 1 92 ? -1.103 7.943 -10.853 1.00 82.31 92 LYS A N 1
ATOM 758 C CA . LYS A 1 92 ? -0.341 8.205 -9.623 1.00 82.31 92 LYS A CA 1
ATOM 759 C C . LYS A 1 92 ? 0.040 6.908 -8.913 1.00 82.31 92 LYS A C 1
ATOM 761 O O . LYS A 1 92 ? -0.810 6.032 -8.765 1.00 82.31 92 LYS A O 1
ATOM 766 N N . SER A 1 93 ? 1.288 6.840 -8.439 1.00 87.06 93 SER A N 1
ATOM 767 C CA . SER A 1 93 ? 1.810 5.761 -7.579 1.00 87.06 93 SER A CA 1
ATOM 768 C C . SER A 1 93 ? 0.968 5.599 -6.319 1.00 87.06 93 SER A C 1
ATOM 770 O O . SER A 1 93 ? 0.567 4.499 -5.946 1.00 87.06 93 SER A O 1
ATOM 772 N N . ILE A 1 94 ? 0.651 6.741 -5.707 1.00 91.31 94 ILE A N 1
ATOM 773 C CA . ILE A 1 94 ? -0.122 6.855 -4.485 1.00 91.31 94 ILE A CA 1
ATOM 774 C C . ILE A 1 94 ? -1.091 8.030 -4.588 1.00 91.31 94 ILE A C 1
ATOM 776 O O . ILE A 1 94 ? -0.791 9.080 -5.162 1.00 91.31 94 ILE A O 1
ATOM 780 N N . SER A 1 95 ? -2.286 7.864 -4.031 1.00 90.69 95 SER A N 1
ATOM 781 C CA . SER A 1 95 ? -3.230 8.964 -3.862 1.00 90.69 95 SER A CA 1
ATOM 782 C C . SER A 1 95 ? -4.105 8.776 -2.632 1.00 90.69 95 SER A C 1
ATOM 784 O O . SER A 1 95 ? -4.563 7.677 -2.318 1.00 90.69 95 SER A O 1
ATOM 786 N N . LYS A 1 96 ? -4.360 9.878 -1.928 1.00 91.88 96 LYS A N 1
ATOM 787 C CA . LYS A 1 96 ? -5.293 9.905 -0.804 1.00 91.88 96 LYS A CA 1
ATOM 788 C C . LYS A 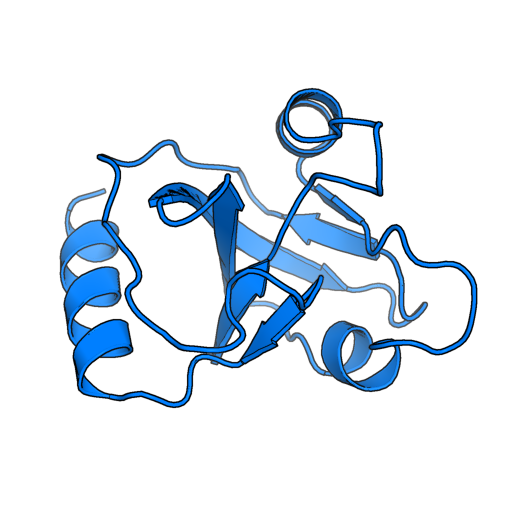1 96 ? -6.728 9.831 -1.318 1.00 91.88 96 LYS A C 1
ATOM 790 O O . LYS A 1 96 ? -7.136 10.668 -2.121 1.00 91.88 96 LYS A O 1
ATOM 795 N N . ILE A 1 97 ? -7.526 8.903 -0.795 1.00 89.88 97 ILE A N 1
ATOM 796 C CA . ILE A 1 97 ? -8.958 8.833 -1.107 1.00 89.88 97 ILE A CA 1
ATOM 797 C C . ILE A 1 97 ? -9.689 9.929 -0.334 1.00 89.88 97 ILE A C 1
ATOM 799 O O . ILE A 1 97 ? -9.931 9.8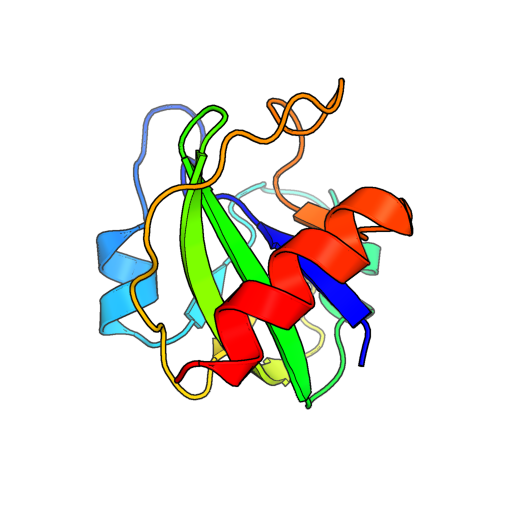18 0.871 1.00 89.88 97 ILE A O 1
ATOM 803 N N . SER A 1 98 ? -10.068 10.989 -1.041 1.00 86.38 98 SER A N 1
ATOM 804 C CA . SER A 1 98 ? -10.891 12.084 -0.514 1.00 86.38 98 SER A CA 1
ATOM 805 C C . SER A 1 98 ? -12.383 11.911 -0.823 1.00 86.38 98 SER A C 1
ATOM 807 O O . SER A 1 98 ? -13.227 12.453 -0.109 1.00 86.38 98 SER A O 1
ATOM 809 N N . ASN A 1 99 ? -12.737 11.119 -1.840 1.00 86.44 99 ASN A N 1
ATOM 810 C CA . ASN A 1 99 ? -14.123 10.896 -2.238 1.00 86.44 99 ASN A CA 1
ATOM 811 C C . ASN A 1 99 ? -14.892 10.067 -1.195 1.00 86.44 99 ASN A C 1
ATOM 813 O O . ASN A 1 99 ? -14.669 8.864 -1.027 1.00 86.44 99 ASN A O 1
ATOM 817 N N . ALA A 1 100 ? -15.857 10.700 -0.525 1.00 86.81 100 ALA A N 1
ATOM 818 C CA . ALA A 1 100 ? -16.647 10.077 0.534 1.00 86.81 100 ALA A CA 1
ATOM 819 C C . ALA A 1 100 ? -17.468 8.864 0.055 1.00 86.81 100 ALA A C 1
ATOM 821 O O . ALA A 1 100 ? -17.613 7.885 0.793 1.00 86.81 100 ALA A O 1
ATOM 822 N N . LYS A 1 101 ? -17.983 8.889 -1.183 1.00 86.50 101 LYS A N 1
ATOM 823 C CA . LYS A 1 101 ? -18.763 7.779 -1.757 1.00 86.50 101 LYS A CA 1
ATOM 824 C C . LYS A 1 101 ? -17.876 6.559 -1.986 1.00 86.50 101 LYS A C 1
ATOM 826 O O . LYS A 1 101 ? -18.269 5.448 -1.626 1.00 86.50 101 LYS A O 1
ATOM 831 N N . LEU A 1 102 ? -16.681 6.769 -2.538 1.00 83.69 102 LEU A N 1
ATOM 832 C CA . LEU A 1 102 ? -15.705 5.701 -2.745 1.00 83.69 102 LEU A CA 1
ATOM 833 C C . LEU A 1 102 ? -15.226 5.129 -1.407 1.00 83.69 102 LEU A C 1
ATOM 835 O O . LEU A 1 102 ? -15.285 3.917 -1.205 1.00 83.69 102 LEU A O 1
ATOM 839 N N . LYS A 1 103 ? -14.864 5.996 -0.457 1.00 85.62 103 LYS A N 1
ATOM 840 C CA . LYS A 1 103 ? -14.472 5.591 0.899 1.00 85.62 103 LYS A CA 1
ATOM 841 C C . LYS A 1 103 ? -15.541 4.717 1.560 1.00 85.62 103 LYS A C 1
ATOM 843 O O . LYS A 1 103 ? -15.227 3.641 2.057 1.00 85.62 103 LYS A O 1
ATOM 848 N N . LYS A 1 104 ? -16.818 5.114 1.496 1.00 87.38 104 LYS A N 1
ATOM 849 C CA . LYS A 1 104 ? -17.938 4.326 2.043 1.00 87.38 104 LYS A CA 1
ATOM 850 C C . LYS A 1 104 ? -18.096 2.967 1.352 1.00 87.38 104 LYS A C 1
ATOM 852 O O . LYS A 1 104 ? -18.427 1.990 2.021 1.00 87.38 104 LYS A O 1
ATOM 857 N N . LYS A 1 105 ? -17.882 2.891 0.034 1.00 85.19 105 LYS A N 1
ATOM 858 C CA . LYS A 1 105 ? -17.935 1.629 -0.727 1.00 85.19 105 LYS A CA 1
ATOM 859 C C . LYS A 1 105 ? -16.842 0.661 -0.269 1.00 85.19 105 LYS A C 1
ATOM 861 O O . LYS A 1 105 ? -17.146 -0.498 -0.016 1.00 85.19 105 LYS A O 1
ATOM 866 N N . LEU A 1 106 ? -15.617 1.156 -0.116 1.00 83.19 106 LEU A N 1
ATOM 867 C CA . LEU A 1 106 ? -14.460 0.371 0.318 1.00 83.19 106 LEU A CA 1
ATOM 868 C C . LEU A 1 106 ? -14.587 -0.074 1.781 1.00 83.19 106 LEU A C 1
ATOM 870 O O . LEU A 1 106 ? -14.413 -1.248 2.081 1.00 83.19 106 LEU A O 1
ATOM 874 N N . MET A 1 107 ? -15.027 0.818 2.675 1.00 84.50 107 MET A N 1
ATOM 875 C CA . MET A 1 107 ? -15.296 0.485 4.083 1.00 84.50 107 MET A CA 1
ATOM 876 C C . MET A 1 107 ? -16.261 -0.690 4.250 1.00 84.50 107 MET A C 1
ATOM 878 O O . MET A 1 107 ? -16.029 -1.569 5.072 1.00 84.50 107 MET A O 1
ATOM 882 N N . LYS A 1 108 ? -17.346 -0.726 3.467 1.00 82.81 108 LYS A N 1
ATOM 883 C CA . LYS A 1 108 ? -18.307 -1.839 3.513 1.00 82.81 108 LYS A CA 1
ATOM 884 C C . LYS A 1 108 ? -17.701 -3.175 3.097 1.00 82.81 108 LYS A C 1
ATOM 886 O O . LYS A 1 108 ? -18.262 -4.208 3.447 1.00 82.81 108 LYS A O 1
ATOM 891 N N . LEU A 1 109 ? -16.635 -3.149 2.304 1.00 75.38 109 LEU A N 1
ATOM 892 C CA . LEU A 1 109 ? -15.958 -4.351 1.853 1.00 75.38 109 LEU A CA 1
ATOM 893 C C . LEU A 1 109 ? -14.987 -4.862 2.925 1.00 75.38 109 LEU A C 1
ATOM 895 O O . LEU A 1 109 ? -14.984 -6.051 3.211 1.00 75.38 109 LEU A O 1
ATOM 899 N N . PHE A 1 110 ? -14.262 -3.957 3.586 1.00 75.94 110 PHE A N 1
ATOM 900 C CA . PHE A 1 110 ? -13.287 -4.316 4.624 1.00 75.94 110 PHE A CA 1
ATOM 901 C C . PHE A 1 110 ? -13.909 -4.727 5.959 1.00 75.94 110 PHE A C 1
ATOM 903 O O . PHE A 1 110 ? -13.257 -5.400 6.731 1.00 75.94 110 PHE A O 1
ATOM 910 N N . LEU A 1 111 ? -15.160 -4.348 6.241 1.00 67.31 111 LEU A N 1
ATOM 911 C CA . LEU A 1 111 ? -15.883 -4.788 7.447 1.00 67.31 111 LEU A CA 1
ATOM 912 C C . LEU A 1 111 ? -16.458 -6.212 7.341 1.00 67.31 111 LEU A C 1
ATOM 914 O O . LEU A 1 111 ? -17.111 -6.674 8.273 1.00 67.31 111 LEU A O 1
ATOM 918 N N . LYS A 1 112 ? -16.304 -6.876 6.190 1.00 60.34 112 LYS A N 1
ATOM 919 C CA . LYS A 1 112 ? -16.764 -8.257 5.972 1.00 60.34 112 LYS A CA 1
ATOM 920 C C . LYS A 1 112 ? -15.663 -9.304 6.189 1.00 60.34 112 LYS A C 1
ATOM 922 O O . LYS A 1 112 ? -15.954 -10.489 6.055 1.00 60.34 112 LYS A O 1
ATOM 927 N N . HIS A 1 113 ? -14.450 -8.857 6.501 1.00 51.44 113 HIS A N 1
ATOM 928 C CA . HIS A 1 113 ? -13.257 -9.650 6.784 1.00 51.44 113 HIS A CA 1
ATOM 929 C C . HIS A 1 113 ? -12.669 -9.186 8.118 1.00 51.44 113 HIS A C 1
ATOM 931 O O . HIS A 1 113 ? -12.061 -10.034 8.802 1.00 51.44 113 HIS A O 1
#

Sequence (113 aa):
MIYWLVRAKWDMVDKINDFLHNNEWINGYESDNYCNEVNSIQKGDLLILVDGSYTIYYGKCSENLKDGITVKIDQWIEINPIFIAEKGAYRKSISKISNAKLKKKLMKLFLKH

pLDDT: mean 87.48, std 11.83, range [49.06, 98.25]

Radius of gyration: 12.78 Å; Cα contacts (8 Å, |Δi|>4): 216; chains: 1; bounding box: 32×25×29 Å

Secondary structure (DSSP, 8-state):
--EEEEE-EETTEE-HHHHHHHTEEE---SSSTTHHHHHH--TTPEEEEEETTEEEEEEEEEEE-SSSSEEEEEEEEE----B---TTTTT-SEEE---HHHHHHHHHHHTT-

Foldseek 3Di:
DFEKEAEQDDPPDGCPVVCQVQQKFWDNDPDLAQLVVLLPDDFQYKYFYDDQQWTFWIFGFHDRPSPSTMTHTPHIDGFDIDGHPDDCSRPGRMDTPPDPVVVVVVVVRVVVD

Organism: NCBI:txid890399

Solvent-accessible surface area (backbone atoms only — not comparable to full-atom values): 6391 Å² total; per-residue (Å²): 121,57,45,31,43,32,42,41,66,47,89,92,45,77,38,55,68,60,28,59,75,69,23,35,49,62,59,74,59,87,66,78,70,56,19,66,61,52,46,64,57,49,69,61,17,37,40,31,35,37,56,79,50,28,36,45,32,37,26,37,28,62,43,59,80,65,73,31,39,53,34,35,29,72,49,69,41,82,50,87,68,45,81,54,88,56,89,60,62,81,75,46,61,63,44,76,64,76,53,65,69,60,51,54,57,51,50,64,57,62,75,76,111

Nearest PDB structures (foldseek):
  6yex-assembly1_B  TM=7.305E-01  e=8.010E-05  Vibrio campbellii
  6yjb-assembly1_A  TM=6.907E-01  e=1.183E-04  Vibrio campbellii
  1nxz-assembly1_B  TM=5.178E-01  e=5.001E-02  Haemophilus influenzae
  1vhy-assembly3_A  TM=4.820E-01  e=4.391E-02  Haemophilus influenzae
  5o96-assembly4_G  TM=4.936E-01  e=4.686E-02  Legionella pneumophila

Mean predicted aligned error: 4.58 Å